Protein AF-A0A3B9BTA6-F1 (afdb_monomer)

Secondary structure (DSSP, 8-state):
-EEEEEE---TTSPPPHHHHTTEEEPTT-SSEEEEETTEEEEEPTT-EEEEETTS-EEEESS----TTHHHHHHHHHHHHHHHHHHHHHH--

Mean predicted aligned error: 11.28 Å

Sequence (92 aa):
MVIKSWKFTGFKSTFPDWVQDNTSKRAGSKKLWVHTQYGEAPARVGEWISINLRGHVDIHSDKPNRGWSKKMMAGSAFAVIVFVLLVTVVAL

Structure (mmCIF, N/CA/C/O backbone):
data_AF-A0A3B9BTA6-F1
#
_entry.id   AF-A0A3B9BTA6-F1
#
loop_
_atom_site.group_PDB
_atom_site.id
_atom_site.type_symbol
_atom_site.label_atom_id
_atom_site.label_alt_id
_atom_site.label_comp_id
_atom_site.label_asym_id
_atom_site.label_entity_id
_atom_site.label_seq_id
_atom_site.pdbx_PDB_ins_code
_atom_site.Cartn_x
_atom_site.Cartn_y
_atom_site.Cartn_z
_atom_site.occupancy
_atom_site.B_iso_or_equiv
_atom_site.auth_seq_id
_atom_site.auth_comp_id
_atom_site.auth_asym_id
_atom_site.auth_atom_id
_atom_site.pdbx_PDB_model_num
ATOM 1 N N . MET A 1 1 ? 6.923 -4.828 -12.573 1.00 61.44 1 MET A N 1
ATOM 2 C CA . MET A 1 1 ? 6.656 -3.499 -13.172 1.00 61.44 1 MET A CA 1
ATOM 3 C C . MET A 1 1 ? 5.380 -2.951 -12.557 1.00 61.44 1 MET A C 1
ATOM 5 O O . MET A 1 1 ? 4.380 -3.658 -12.563 1.00 61.44 1 MET A O 1
ATOM 9 N N . VAL A 1 2 ? 5.442 -1.752 -11.978 1.00 72.44 2 VAL A N 1
ATOM 10 C CA . VAL A 1 2 ? 4.308 -1.099 -11.303 1.00 72.44 2 VAL A CA 1
ATOM 11 C C . VAL A 1 2 ? 3.546 -0.253 -12.317 1.00 72.44 2 VAL A C 1
ATOM 13 O O . VAL A 1 2 ? 4.151 0.606 -12.961 1.00 72.44 2 VAL A O 1
ATOM 16 N N . ILE A 1 3 ? 2.240 -0.488 -12.463 1.00 77.44 3 ILE A N 1
ATOM 17 C CA . ILE A 1 3 ? 1.392 0.307 -13.365 1.00 77.44 3 ILE A CA 1
ATOM 18 C C . ILE A 1 3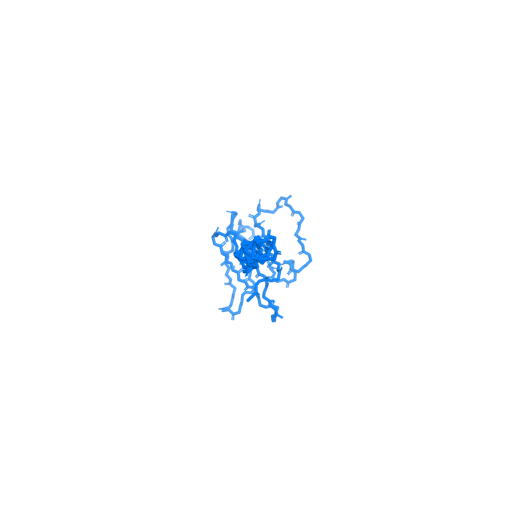 ? 0.971 1.600 -12.658 1.00 77.44 3 ILE A C 1
ATOM 20 O O . ILE A 1 3 ? 1.173 2.717 -13.157 1.00 77.44 3 ILE A O 1
ATOM 24 N N . LYS A 1 4 ? 0.365 1.435 -11.479 1.00 88.75 4 LYS A N 1
ATOM 25 C CA . LYS A 1 4 ? -0.229 2.507 -10.683 1.00 88.75 4 LYS A CA 1
ATOM 26 C C . LYS A 1 4 ? 0.253 2.381 -9.245 1.00 88.75 4 LYS A C 1
ATOM 28 O O . LYS A 1 4 ? 0.504 1.285 -8.751 1.00 88.75 4 LYS A O 1
ATOM 33 N N . SER A 1 5 ? 0.395 3.527 -8.599 1.00 91.38 5 SER A N 1
ATOM 34 C CA . SER A 1 5 ? 0.774 3.635 -7.196 1.00 91.38 5 SER A CA 1
ATOM 35 C C . SER A 1 5 ? -0.036 4.749 -6.558 1.00 91.38 5 SER A C 1
ATOM 37 O O . SER A 1 5 ? -0.168 5.817 -7.163 1.00 91.38 5 SER A O 1
ATOM 39 N N . TRP A 1 6 ? -0.522 4.537 -5.345 1.00 93.06 6 TRP A N 1
ATOM 40 C CA . TRP A 1 6 ? -1.298 5.511 -4.592 1.00 93.06 6 TRP A CA 1
ATOM 41 C C . TRP A 1 6 ? -0.831 5.548 -3.139 1.00 93.06 6 TRP A C 1
ATOM 43 O O . TRP A 1 6 ? -0.518 4.511 -2.563 1.00 93.06 6 TRP A O 1
ATOM 53 N N . LYS A 1 7 ? -0.749 6.746 -2.557 1.00 93.06 7 LYS A N 1
ATOM 54 C CA . LYS A 1 7 ? -0.298 6.935 -1.176 1.00 93.06 7 LYS A CA 1
ATOM 55 C C . LYS A 1 7 ? -1.500 6.937 -0.245 1.00 93.06 7 LYS A C 1
ATOM 57 O O . LYS A 1 7 ? -2.395 7.762 -0.416 1.00 93.06 7 LYS A O 1
ATOM 62 N N . PHE A 1 8 ? -1.483 6.086 0.774 1.00 93.31 8 PHE A N 1
ATOM 63 C CA . PHE A 1 8 ? -2.529 6.074 1.781 1.00 93.31 8 PHE A CA 1
ATOM 64 C C . PHE A 1 8 ? -2.388 7.289 2.704 1.00 93.31 8 PHE A C 1
ATOM 66 O O . PHE A 1 8 ? -1.446 7.401 3.487 1.00 93.31 8 PHE A O 1
ATOM 73 N N . THR A 1 9 ? -3.338 8.219 2.620 1.00 91.88 9 THR A N 1
ATOM 74 C CA . THR A 1 9 ? -3.381 9.447 3.437 1.00 91.88 9 THR A CA 1
ATOM 75 C C . THR A 1 9 ? -4.387 9.361 4.590 1.00 91.88 9 THR A C 1
ATOM 77 O O . THR A 1 9 ? -4.756 10.372 5.189 1.00 91.88 9 THR A O 1
ATOM 80 N N . GLY A 1 10 ? -4.816 8.143 4.934 1.00 89.62 10 GLY A N 1
ATOM 81 C CA . GLY A 1 10 ? -5.914 7.890 5.864 1.00 89.62 10 GLY A CA 1
ATOM 82 C C . GLY A 1 10 ? -7.274 7.883 5.165 1.00 89.62 10 GLY A C 1
ATOM 83 O O . GLY A 1 10 ? -7.376 8.056 3.956 1.00 89.62 10 GLY A O 1
ATOM 84 N N . PHE A 1 11 ? -8.348 7.716 5.936 1.00 89.06 11 PHE A N 1
ATOM 85 C CA . PHE A 1 11 ? -9.727 7.657 5.422 1.00 89.06 11 PHE A CA 1
ATOM 86 C C . PHE A 1 11 ? -10.334 9.036 5.106 1.00 89.06 11 PHE A C 1
ATOM 88 O O . PHE A 1 11 ? -11.544 9.213 5.200 1.00 89.06 11 PHE A O 1
ATOM 95 N N . LYS A 1 12 ? -9.489 10.029 4.810 1.00 82.38 12 LYS A N 1
ATOM 96 C CA . LYS A 1 12 ? -9.901 11.409 4.508 1.00 82.38 12 LYS A CA 1
ATOM 97 C C . LYS A 1 12 ? -9.992 11.682 3.006 1.00 82.38 12 LYS A C 1
ATOM 99 O O . LYS A 1 12 ? -10.573 12.684 2.614 1.00 82.38 12 LYS A O 1
ATOM 104 N N . SER A 1 13 ? -9.369 10.839 2.187 1.00 77.19 13 SER A N 1
ATOM 105 C CA . SER A 1 13 ? -9.297 10.991 0.737 1.00 77.19 13 SER A CA 1
ATOM 106 C C . SER A 1 13 ? -10.235 10.016 0.034 1.00 77.19 13 SER A C 1
ATOM 108 O O . SER A 1 13 ? -10.548 8.949 0.561 1.00 77.19 13 SER A O 1
ATOM 110 N N . THR A 1 14 ? -10.669 10.383 -1.171 1.00 86.88 14 THR A N 1
ATOM 111 C CA . THR A 1 14 ? -11.362 9.460 -2.070 1.00 86.88 14 THR A CA 1
ATOM 112 C C . THR A 1 14 ? -10.385 8.387 -2.535 1.00 86.88 14 THR A C 1
ATOM 114 O O . THR A 1 14 ? -9.278 8.685 -2.995 1.00 86.88 14 THR A O 1
ATOM 117 N N . PHE A 1 15 ? -10.796 7.133 -2.399 1.00 91.25 15 PHE A N 1
ATOM 118 C CA . PHE A 1 15 ? -10.004 5.979 -2.792 1.00 91.25 15 PHE A CA 1
ATOM 119 C C . PHE A 1 15 ? -10.201 5.756 -4.294 1.00 91.25 15 PHE A C 1
ATOM 121 O O . PHE A 1 15 ? -11.342 5.774 -4.750 1.00 91.25 15 PHE A O 1
ATOM 128 N N . PRO A 1 16 ? -9.138 5.541 -5.082 1.00 91.44 16 PRO A N 1
ATOM 129 C CA . PRO A 1 16 ? -9.298 5.093 -6.461 1.00 91.44 16 PRO A CA 1
ATOM 130 C C . PRO A 1 16 ? -10.034 3.751 -6.507 1.00 91.44 16 PRO A C 1
ATOM 132 O O . PRO A 1 16 ? -9.773 2.911 -5.648 1.00 91.44 16 PRO A O 1
ATOM 135 N N . ASP A 1 17 ? -10.857 3.515 -7.529 1.00 93.06 17 ASP A N 1
ATOM 136 C CA . ASP A 1 17 ? -11.664 2.286 -7.661 1.00 93.06 17 ASP A CA 1
ATOM 137 C C . ASP A 1 17 ? -10.813 1.020 -7.496 1.00 93.06 17 ASP A C 1
ATOM 139 O O . ASP A 1 17 ? -11.078 0.184 -6.643 1.00 93.06 17 ASP A O 1
ATOM 143 N N . TRP A 1 18 ? -9.665 0.966 -8.180 1.00 91.19 18 TRP A N 1
ATOM 144 C CA . TRP A 1 18 ? -8.741 -0.169 -8.083 1.00 91.19 18 TRP A CA 1
ATOM 145 C C . TRP A 1 18 ? -8.175 -0.400 -6.672 1.00 91.19 18 TRP A C 1
ATOM 147 O O . TRP A 1 18 ? -7.781 -1.517 -6.352 1.00 91.19 18 TRP A O 1
ATOM 157 N N . VAL A 1 19 ? -8.084 0.638 -5.834 1.00 93.19 19 VAL A N 1
ATOM 158 C CA . VAL A 1 19 ? -7.696 0.484 -4.424 1.00 93.19 19 VAL A CA 1
ATOM 159 C C . VAL A 1 19 ? -8.889 -0.029 -3.629 1.00 93.19 19 VAL A C 1
ATOM 161 O O . VAL A 1 19 ? -8.707 -0.913 -2.803 1.00 93.19 19 VAL A O 1
ATOM 164 N N . GLN A 1 20 ? -10.096 0.486 -3.874 1.00 92.69 20 GLN A N 1
ATOM 165 C CA . GLN A 1 20 ? -11.310 0.032 -3.187 1.00 92.69 20 GLN A CA 1
ATOM 166 C C . GLN A 1 20 ? -11.558 -1.460 -3.420 1.00 92.69 20 GLN A C 1
ATOM 168 O O . GLN A 1 20 ? -11.746 -2.191 -2.457 1.00 92.69 20 GLN A O 1
ATOM 173 N N . ASP A 1 21 ? -11.429 -1.924 -4.663 1.00 93.00 21 ASP A N 1
ATOM 174 C CA . ASP A 1 21 ? -11.633 -3.332 -5.030 1.00 93.00 21 ASP A CA 1
ATOM 175 C C . ASP A 1 21 ? -10.628 -4.286 -4.364 1.00 93.00 21 ASP A C 1
ATOM 177 O O . ASP A 1 21 ? -10.892 -5.474 -4.203 1.00 93.00 21 ASP A O 1
ATOM 181 N N . ASN A 1 22 ? -9.455 -3.772 -3.981 1.00 93.25 22 ASN A N 1
ATOM 182 C CA . ASN A 1 22 ? -8.350 -4.555 -3.424 1.00 93.25 22 ASN A CA 1
ATOM 183 C C . ASN A 1 22 ? -8.067 -4.227 -1.955 1.00 93.25 22 ASN A C 1
ATOM 185 O O . ASN A 1 22 ? -7.014 -4.601 -1.423 1.00 93.25 22 ASN A O 1
ATOM 189 N N . THR A 1 23 ? -8.981 -3.527 -1.280 1.00 93.56 23 THR A N 1
ATOM 190 C CA . THR A 1 23 ? -8.818 -3.189 0.131 1.00 93.56 23 THR A CA 1
ATOM 191 C C . THR A 1 23 ? -10.113 -3.306 0.916 1.00 93.56 23 THR A C 1
ATOM 193 O O . THR A 1 23 ? -11.212 -3.160 0.39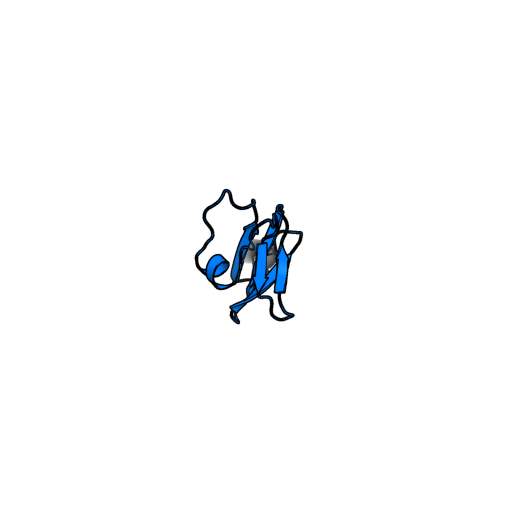7 1.00 93.56 23 THR A O 1
ATOM 196 N N . SER A 1 24 ? -9.977 -3.514 2.221 1.00 92.25 24 SER A N 1
ATOM 197 C CA . SER A 1 24 ? -11.089 -3.496 3.157 1.00 92.25 24 SER A CA 1
ATOM 198 C C . SER A 1 24 ? -10.815 -2.557 4.330 1.00 92.25 24 SER A C 1
ATOM 200 O O . SER A 1 24 ? -9.695 -2.402 4.836 1.00 92.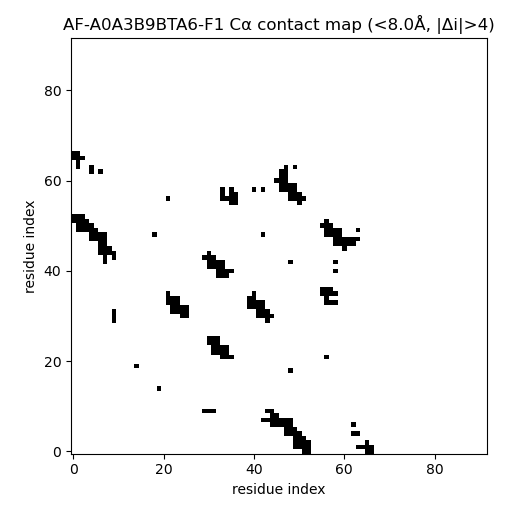25 24 SER A O 1
ATOM 202 N N . LYS A 1 25 ? -11.879 -1.895 4.788 1.00 90.44 25 LYS A N 1
ATOM 203 C CA . LYS A 1 25 ? -11.882 -1.107 6.019 1.00 90.44 25 LYS A CA 1
ATOM 204 C C . LYS A 1 25 ? -12.563 -1.920 7.108 1.00 90.44 25 LYS A C 1
ATOM 206 O O . LYS A 1 25 ? -13.701 -2.345 6.949 1.00 90.44 25 LYS A O 1
ATOM 211 N N . ARG A 1 26 ? -11.890 -2.083 8.245 1.00 90.00 26 ARG A N 1
ATOM 212 C CA . ARG A 1 26 ? -12.462 -2.754 9.419 1.00 90.00 26 ARG A CA 1
ATOM 213 C C . ARG A 1 26 ? -12.916 -1.725 10.447 1.00 90.00 26 ARG A C 1
ATOM 215 O O . ARG A 1 26 ? -12.215 -0.738 10.688 1.00 90.00 26 ARG A O 1
ATOM 222 N N . ALA A 1 27 ? -14.075 -1.958 11.059 1.00 88.19 27 ALA A N 1
ATOM 223 C CA . ALA A 1 27 ? -14.598 -1.101 12.118 1.00 88.19 27 ALA A CA 1
A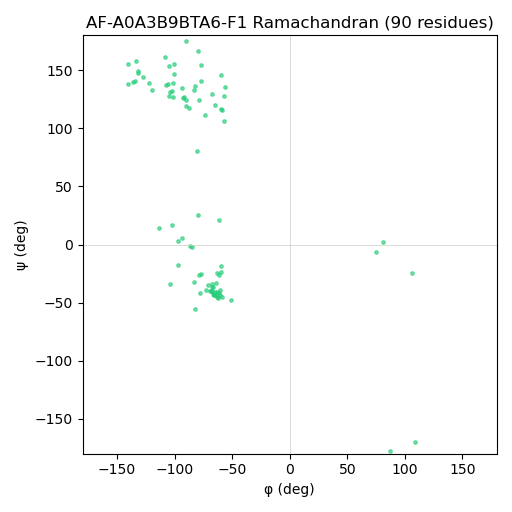TOM 224 C C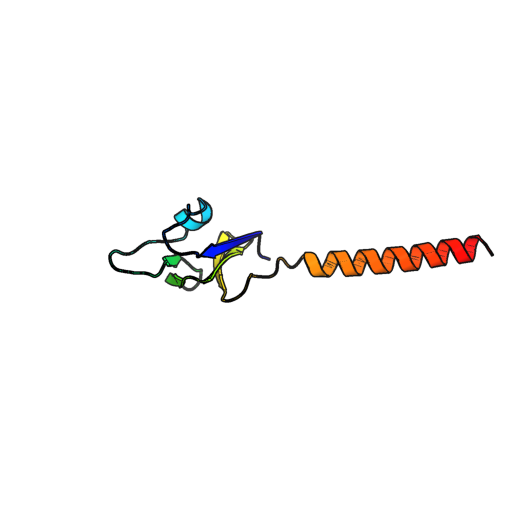 . ALA A 1 27 ? -13.576 -0.973 13.265 1.00 88.19 27 ALA A C 1
ATOM 226 O O . ALA A 1 27 ? -12.928 -1.946 13.645 1.00 88.19 27 ALA A O 1
ATOM 227 N N . GLY A 1 28 ? -13.373 0.248 13.766 1.00 86.25 28 GLY A N 1
ATOM 228 C CA . GLY A 1 28 ? -12.407 0.536 14.834 1.00 86.25 28 GLY A CA 1
ATOM 229 C C . GLY A 1 28 ? -10.925 0.532 14.424 1.00 86.25 28 GLY A C 1
ATOM 230 O O . GLY A 1 28 ? -10.079 0.922 15.226 1.00 86.25 28 GLY A O 1
ATOM 231 N N . SER A 1 29 ? -10.575 0.155 13.187 1.00 87.75 29 SER A N 1
ATOM 232 C CA . SER A 1 29 ? -9.181 0.151 12.728 1.00 87.75 29 SER A CA 1
ATOM 233 C C . SER A 1 29 ? -8.796 1.448 12.018 1.00 87.75 29 SER A C 1
ATOM 235 O O . SER A 1 29 ? -9.497 1.934 11.133 1.00 87.75 29 SER A O 1
ATOM 237 N N . LYS A 1 30 ? -7.620 1.987 12.363 1.00 88.25 30 LYS A N 1
ATOM 238 C CA . LYS A 1 30 ? -6.990 3.109 11.641 1.00 88.25 30 LYS A CA 1
ATOM 239 C C . LYS A 1 30 ? -6.172 2.655 10.425 1.00 88.25 30 LYS A C 1
ATOM 241 O O . LYS A 1 30 ? -5.599 3.496 9.737 1.00 88.25 30 LYS A O 1
ATOM 246 N N . LYS A 1 31 ? -6.081 1.344 10.189 1.00 91.44 31 LYS A N 1
ATOM 247 C CA . LYS A 1 31 ? -5.291 0.744 9.111 1.00 91.44 31 LYS A CA 1
ATOM 248 C C . LYS A 1 31 ? -6.202 0.363 7.950 1.00 91.44 31 LYS A C 1
ATOM 250 O O . LYS A 1 31 ? -7.350 -0.024 8.169 1.00 91.44 31 LYS A O 1
ATOM 255 N N . LEU A 1 32 ? -5.674 0.460 6.738 1.00 92.62 32 LEU A N 1
ATOM 256 C CA . LEU A 1 32 ? -6.332 -0.054 5.543 1.00 92.62 32 LEU A CA 1
ATOM 257 C C . LEU A 1 32 ? -5.848 -1.482 5.304 1.00 92.62 32 LEU A C 1
ATOM 259 O O . LEU A 1 32 ? -4.645 -1.707 5.274 1.00 92.62 32 LEU A O 1
ATOM 263 N N . TRP A 1 33 ? -6.747 -2.447 5.168 1.00 94.38 33 TRP A N 1
ATOM 264 C CA . TRP A 1 33 ? -6.355 -3.833 4.923 1.00 94.38 33 TRP A CA 1
ATOM 265 C C . TRP A 1 33 ? -6.261 -4.054 3.425 1.00 94.38 33 TRP A C 1
ATOM 267 O O . TRP A 1 33 ? -7.238 -3.841 2.720 1.00 94.38 33 TRP A O 1
ATOM 277 N N . VAL A 1 34 ? -5.083 -4.422 2.938 1.00 94.31 34 VAL A N 1
ATOM 278 C CA . VAL A 1 34 ? -4.797 -4.600 1.514 1.00 94.31 34 VAL A CA 1
ATOM 279 C C . VAL A 1 34 ? -4.739 -6.087 1.206 1.00 94.31 34 VAL A C 1
ATOM 281 O O . VAL A 1 34 ? -4.010 -6.823 1.872 1.00 94.31 34 VAL A O 1
ATOM 284 N N . HIS A 1 35 ? -5.491 -6.522 0.198 1.00 94.69 35 HIS A N 1
ATOM 285 C CA . HIS A 1 35 ? -5.527 -7.909 -0.260 1.00 94.69 35 HIS A CA 1
ATOM 286 C C . HIS A 1 35 ? -4.311 -8.179 -1.161 1.00 94.69 35 HIS A C 1
ATOM 288 O O . HIS A 1 35 ? -4.386 -8.101 -2.386 1.00 94.69 35 HIS A O 1
ATOM 294 N N . THR A 1 36 ? -3.149 -8.423 -0.547 1.00 91.75 36 THR A N 1
ATOM 295 C CA . THR A 1 36 ? -1.910 -8.710 -1.285 1.00 91.75 36 THR A CA 1
ATOM 296 C C . THR A 1 36 ? -1.872 -10.161 -1.758 1.00 91.75 36 THR A C 1
ATOM 298 O O . THR A 1 36 ? -2.620 -11.014 -1.278 1.00 91.75 36 THR A O 1
ATOM 301 N N . GLN A 1 37 ? -0.943 -10.477 -2.662 1.00 88.06 37 GLN A N 1
ATOM 302 C CA . GLN A 1 37 ? -0.709 -11.856 -3.116 1.00 88.06 37 GLN A CA 1
ATOM 303 C C . GLN A 1 37 ? -0.303 -12.821 -1.985 1.00 88.06 37 GLN A C 1
ATOM 305 O O . GLN A 1 37 ? -0.499 -14.026 -2.107 1.00 88.06 37 GLN A O 1
ATOM 310 N N . TYR A 1 38 ? 0.253 -12.297 -0.889 1.00 86.94 38 TYR A N 1
ATOM 311 C CA . TYR A 1 38 ? 0.689 -13.076 0.273 1.00 86.94 38 TYR A CA 1
ATOM 312 C C . TYR A 1 38 ? -0.390 -13.159 1.365 1.00 86.94 38 TYR A C 1
ATOM 314 O O . TYR A 1 38 ? -0.131 -13.666 2.454 1.00 86.94 38 TYR A O 1
ATOM 322 N N . GLY A 1 39 ? -1.591 -12.641 1.087 1.00 88.94 39 GLY A N 1
ATOM 323 C CA . GLY A 1 39 ? -2.681 -12.491 2.044 1.00 88.94 39 GLY A CA 1
ATOM 324 C C . GLY A 1 39 ? -2.931 -11.034 2.435 1.00 88.94 39 GLY A C 1
ATOM 325 O O . GLY A 1 39 ? -2.417 -10.091 1.829 1.00 88.94 39 GLY A O 1
ATOM 326 N N . GLU A 1 40 ? -3.761 -10.831 3.453 1.00 91.31 40 GLU A N 1
ATOM 327 C CA . GLU A 1 40 ? -4.122 -9.485 3.894 1.00 91.31 40 GLU A CA 1
ATOM 328 C C . GLU A 1 40 ? -3.035 -8.835 4.748 1.00 91.31 40 GLU A C 1
ATOM 330 O O . GLU A 1 40 ? -2.662 -9.348 5.805 1.00 91.31 40 GLU A O 1
ATOM 335 N N . ALA A 1 41 ? -2.586 -7.653 4.327 1.00 92.81 41 ALA A N 1
ATOM 336 C CA . ALA A 1 41 ? -1.591 -6.866 5.042 1.00 92.81 41 ALA A CA 1
ATOM 337 C C . ALA A 1 41 ? -2.137 -5.470 5.389 1.00 92.81 41 ALA A C 1
ATOM 339 O O . ALA A 1 41 ? -2.818 -4.845 4.573 1.00 92.81 41 ALA A O 1
ATOM 340 N N . PRO A 1 42 ? -1.868 -4.944 6.597 1.00 94.06 42 PRO A N 1
ATOM 341 C CA . PRO A 1 42 ? -2.390 -3.649 6.998 1.00 94.06 42 PRO A CA 1
ATOM 342 C C . PRO A 1 42 ? -1.467 -2.498 6.567 1.00 94.06 42 PRO A C 1
ATOM 344 O O . PRO A 1 42 ? -0.362 -2.362 7.088 1.00 94.06 42 PRO A O 1
ATOM 347 N N . ALA A 1 43 ? -1.965 -1.612 5.707 1.00 92.75 43 ALA A N 1
ATOM 348 C CA . ALA A 1 43 ? -1.313 -0.367 5.322 1.00 92.75 43 ALA A CA 1
ATOM 349 C C . ALA A 1 43 ? -1.554 0.757 6.346 1.00 92.75 43 ALA A C 1
ATOM 351 O O . ALA A 1 43 ? -2.670 0.980 6.841 1.00 92.75 43 ALA A O 1
ATOM 352 N N . ARG A 1 44 ? -0.488 1.496 6.653 1.00 93.31 44 ARG A N 1
ATOM 353 C CA . ARG A 1 44 ? -0.450 2.665 7.538 1.00 93.31 44 ARG A CA 1
ATOM 354 C C . ARG A 1 44 ? -0.438 3.954 6.731 1.00 93.31 44 ARG A C 1
ATOM 356 O O . ARG A 1 44 ? -0.007 4.001 5.582 1.00 93.31 44 ARG A O 1
ATOM 363 N N . VAL A 1 45 ? -0.900 5.032 7.358 1.00 92.44 45 VAL A N 1
ATOM 364 C CA . VAL A 1 45 ? -0.849 6.365 6.749 1.00 92.44 45 VAL A CA 1
ATOM 365 C C . VAL A 1 45 ? 0.597 6.703 6.395 1.00 92.44 45 VAL A C 1
ATOM 367 O O . VAL A 1 45 ? 1.479 6.617 7.245 1.00 92.44 45 VAL A O 1
ATOM 370 N N . GLY A 1 46 ? 0.823 7.098 5.147 1.00 90.38 46 GLY A N 1
ATOM 371 C CA . GLY A 1 46 ? 2.145 7.384 4.603 1.00 90.38 46 GLY A CA 1
ATOM 372 C C . GLY A 1 46 ? 2.665 6.314 3.646 1.00 90.38 46 GLY A C 1
ATOM 373 O O . GLY A 1 46 ? 3.454 6.659 2.768 1.00 90.38 46 GLY A O 1
ATOM 374 N N . GLU A 1 47 ? 2.186 5.075 3.762 1.00 93.81 47 GLU A N 1
ATOM 375 C CA . GLU A 1 47 ? 2.604 3.970 2.900 1.00 93.81 47 GLU A CA 1
ATOM 376 C C . GLU A 1 47 ? 1.952 4.053 1.516 1.00 93.81 47 GLU A C 1
ATOM 378 O O . GLU A 1 47 ? 0.888 4.649 1.311 1.00 93.81 47 GLU A O 1
ATOM 383 N N . TRP A 1 48 ? 2.625 3.456 0.544 1.00 93.12 48 TRP A N 1
ATOM 384 C CA . TRP A 1 48 ? 2.223 3.403 -0.847 1.00 93.12 48 TRP A CA 1
ATOM 385 C C . TRP A 1 48 ? 1.681 2.030 -1.191 1.00 93.12 48 TRP A C 1
ATOM 387 O O . TRP A 1 48 ? 2.316 1.013 -0.944 1.00 93.12 48 TRP A O 1
ATOM 397 N N . ILE A 1 49 ? 0.528 2.019 -1.837 1.00 93.12 49 ILE A N 1
ATOM 398 C CA . ILE A 1 49 ? -0.104 0.829 -2.385 1.00 93.12 49 ILE A CA 1
ATOM 399 C C . ILE A 1 49 ? 0.164 0.843 -3.878 1.00 93.12 49 ILE A C 1
ATOM 401 O O . ILE A 1 49 ? -0.000 1.879 -4.532 1.00 93.12 49 ILE A O 1
ATOM 405 N N . SER A 1 50 ? 0.608 -0.276 -4.431 1.00 92.94 50 SER A N 1
ATOM 406 C CA . SER A 1 50 ? 0.913 -0.381 -5.852 1.00 92.94 50 SER A CA 1
ATOM 407 C C . SER A 1 50 ? 0.288 -1.615 -6.461 1.00 92.94 50 SER A C 1
ATOM 409 O O . SER A 1 50 ? 0.117 -2.612 -5.775 1.00 92.94 50 SER A O 1
ATOM 411 N N . ILE A 1 51 ? -0.058 -1.529 -7.744 1.00 91.50 51 ILE A N 1
ATOM 412 C CA . ILE A 1 51 ? -0.594 -2.652 -8.511 1.00 91.50 51 ILE A CA 1
ATOM 413 C C . ILE A 1 51 ? 0.320 -2.958 -9.696 1.00 91.50 51 ILE A C 1
ATOM 415 O O . ILE A 1 51 ? 0.773 -2.058 -10.425 1.00 91.50 51 ILE A O 1
ATOM 419 N N . ASN A 1 52 ? 0.630 -4.239 -9.869 1.00 89.12 52 ASN A N 1
ATOM 420 C CA . ASN A 1 52 ? 1.476 -4.724 -10.951 1.00 89.12 52 ASN A CA 1
ATOM 421 C C . ASN A 1 52 ? 0.664 -5.082 -12.210 1.00 89.12 52 ASN A C 1
ATOM 423 O O . ASN A 1 52 ? -0.563 -5.048 -12.211 1.00 89.12 52 ASN A O 1
ATOM 427 N N . LEU A 1 53 ? 1.359 -5.447 -13.295 1.00 84.62 53 LEU A N 1
ATOM 428 C CA . LEU A 1 53 ? 0.739 -5.837 -14.576 1.00 84.62 53 LEU A CA 1
ATOM 429 C C . LEU A 1 53 ? -0.200 -7.048 -14.499 1.00 84.62 53 LEU A C 1
ATOM 431 O O . LEU A 1 53 ? -0.996 -7.251 -15.406 1.00 84.62 53 LEU A O 1
ATOM 435 N N . ARG A 1 54 ? -0.099 -7.847 -13.437 1.00 86.19 54 ARG A N 1
ATOM 436 C CA . ARG A 1 54 ? -0.925 -9.034 -13.202 1.00 86.19 54 ARG A CA 1
ATOM 437 C C . ARG A 1 54 ? -2.106 -8.749 -12.273 1.00 86.19 54 ARG A C 1
ATOM 439 O O . ARG A 1 54 ? -2.830 -9.669 -11.925 1.00 86.19 54 ARG A O 1
ATOM 446 N N . GLY A 1 55 ? -2.284 -7.496 -11.852 1.00 85.19 55 GLY A N 1
ATOM 447 C CA . GLY A 1 55 ? -3.337 -7.104 -10.920 1.00 85.19 55 GLY A CA 1
ATOM 448 C C . GLY A 1 55 ? -3.017 -7.370 -9.448 1.00 85.19 55 GLY A C 1
ATOM 449 O O . GLY A 1 55 ? -3.853 -7.077 -8.604 1.00 85.19 55 GLY A O 1
ATOM 450 N N . HIS A 1 56 ? -1.827 -7.874 -9.101 1.00 89.12 56 HIS A N 1
ATOM 451 C CA . HIS A 1 56 ? -1.467 -8.060 -7.693 1.00 89.12 56 HIS A CA 1
ATOM 452 C C . HIS A 1 56 ? -1.083 -6.736 -7.044 1.00 89.12 56 HIS A C 1
ATOM 454 O O . HIS A 1 56 ? -0.380 -5.917 -7.653 1.00 89.12 56 HIS A O 1
ATOM 460 N N . VAL A 1 57 ? -1.515 -6.579 -5.795 1.00 92.44 57 VAL A N 1
ATOM 461 C CA . VAL A 1 57 ? -1.293 -5.386 -4.987 1.00 92.44 57 VAL A CA 1
ATOM 462 C C . VAL A 1 57 ? -0.227 -5.641 -3.925 1.00 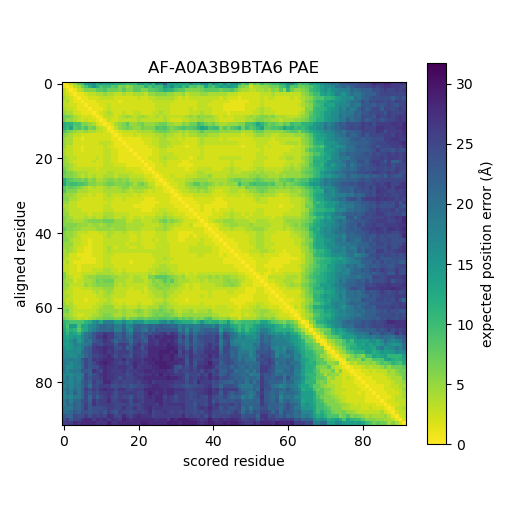92.44 57 VAL A C 1
ATOM 464 O O . VAL A 1 57 ? -0.225 -6.692 -3.291 1.00 92.44 57 VAL A O 1
ATOM 467 N N . ASP A 1 58 ? 0.657 -4.665 -3.724 1.00 91.62 58 ASP A N 1
ATOM 468 C CA . ASP A 1 58 ? 1.701 -4.673 -2.694 1.00 91.62 58 ASP A CA 1
ATOM 469 C C . ASP A 1 58 ? 1.757 -3.331 -1.943 1.00 91.62 58 ASP A C 1
ATOM 471 O O . ASP A 1 58 ? 1.324 -2.289 -2.452 1.00 91.62 58 ASP A O 1
ATOM 475 N N . ILE A 1 59 ? 2.308 -3.368 -0.725 1.00 92.81 59 ILE A N 1
ATOM 476 C CA . ILE A 1 59 ? 2.505 -2.210 0.158 1.00 92.81 59 ILE A CA 1
ATOM 477 C C . ILE A 1 59 ? 3.997 -1.861 0.206 1.00 92.81 59 ILE A C 1
ATOM 479 O O . ILE A 1 59 ? 4.851 -2.736 0.331 1.00 92.81 59 ILE A O 1
ATOM 483 N N . HIS A 1 60 ? 4.314 -0.571 0.144 1.00 91.56 60 HIS A N 1
ATOM 484 C CA . HIS A 1 60 ? 5.674 -0.048 0.171 1.00 91.56 60 HIS A CA 1
ATOM 485 C C . HIS A 1 60 ? 5.777 1.145 1.123 1.00 91.56 60 HIS A C 1
ATOM 487 O O . HIS A 1 60 ? 4.905 2.012 1.132 1.00 91.56 60 HIS A O 1
ATOM 493 N N . SER A 1 61 ? 6.869 1.243 1.879 1.00 89.44 61 SER A N 1
ATOM 494 C CA . SER A 1 61 ? 7.138 2.421 2.719 1.00 89.44 61 SER A CA 1
ATOM 495 C C . SER A 1 61 ? 7.422 3.669 1.878 1.00 89.44 61 SER A C 1
ATOM 497 O O . SER A 1 61 ? 6.970 4.765 2.202 1.00 89.44 61 SER A O 1
ATOM 499 N N . ASP A 1 62 ? 8.108 3.483 0.752 1.00 87.50 62 ASP A N 1
ATOM 500 C CA . ASP A 1 62 ? 8.479 4.541 -0.182 1.00 87.50 62 ASP A CA 1
ATOM 501 C C . ASP A 1 62 ? 7.679 4.460 -1.475 1.00 87.50 62 ASP A C 1
ATOM 503 O O . ASP A 1 62 ? 7.125 3.417 -1.828 1.00 87.50 62 ASP A O 1
ATOM 507 N N . LYS A 1 63 ? 7.645 5.571 -2.220 1.00 86.38 63 LYS A N 1
ATOM 508 C CA . LYS A 1 63 ? 6.980 5.606 -3.522 1.00 86.38 63 LYS A CA 1
ATOM 509 C C . LYS A 1 63 ? 7.636 4.567 -4.437 1.00 86.38 63 LYS A C 1
ATOM 511 O O . LYS A 1 63 ? 8.810 4.731 -4.776 1.00 86.38 63 LYS A O 1
ATOM 516 N N . PRO A 1 64 ? 6.906 3.531 -4.884 1.00 82.19 64 PRO A N 1
ATOM 517 C CA . PRO A 1 64 ? 7.496 2.503 -5.714 1.00 82.19 64 PRO A CA 1
ATOM 518 C C . PRO A 1 64 ? 7.912 3.135 -7.038 1.00 82.19 64 PRO A C 1
ATOM 520 O O . PRO A 1 64 ? 7.102 3.731 -7.756 1.00 82.19 64 PRO A O 1
ATOM 523 N N . ASN A 1 65 ? 9.209 3.052 -7.336 1.00 69.25 65 ASN A N 1
ATOM 524 C CA . ASN A 1 65 ? 9.772 3.636 -8.541 1.00 69.25 65 ASN A CA 1
ATOM 525 C C . ASN A 1 65 ? 9.082 3.020 -9.764 1.00 69.25 65 ASN A C 1
ATOM 527 O O . ASN A 1 65 ? 9.241 1.832 -10.057 1.00 69.25 65 ASN A O 1
ATOM 531 N N . ARG A 1 66 ? 8.354 3.844 -10.531 1.00 62.47 66 ARG A N 1
ATOM 532 C CA . ARG A 1 66 ? 8.068 3.537 -11.935 1.00 62.47 66 ARG A CA 1
ATOM 533 C C . ARG A 1 66 ? 9.429 3.357 -12.591 1.00 62.47 66 ARG A C 1
ATOM 535 O O . ARG A 1 66 ? 10.129 4.342 -12.798 1.00 62.47 66 ARG A O 1
ATOM 542 N N . GLY A 1 67 ? 9.814 2.122 -12.899 1.00 52.41 67 GLY A N 1
ATOM 543 C CA . GLY A 1 67 ? 11.109 1.758 -13.492 1.00 52.41 67 GLY A CA 1
ATOM 544 C C . GLY A 1 67 ? 11.404 2.360 -14.877 1.00 52.41 67 GLY A C 1
ATOM 545 O O . GLY A 1 67 ? 12.230 1.823 -15.605 1.00 52.41 67 GLY A O 1
ATOM 546 N N . TRP A 1 68 ? 10.741 3.455 -15.251 1.00 47.34 68 TRP A N 1
ATOM 547 C CA . TRP A 1 68 ? 10.892 4.156 -16.517 1.00 47.34 68 TRP A CA 1
ATOM 548 C C . TRP A 1 68 ? 11.697 5.459 -16.384 1.00 47.34 68 TR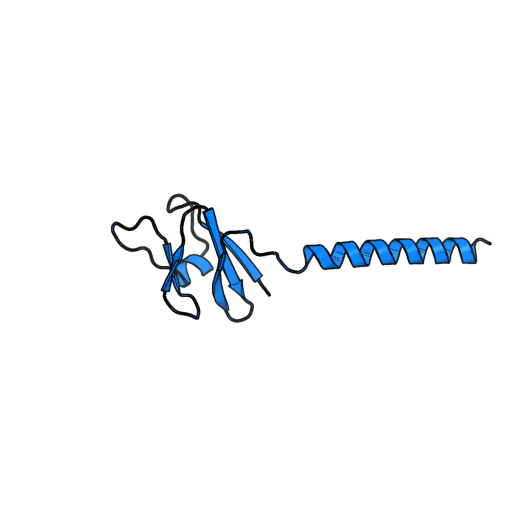P A C 1
ATOM 550 O O . TRP A 1 68 ? 12.487 5.775 -17.269 1.00 47.34 68 TRP A O 1
ATOM 560 N N . SER A 1 69 ? 11.594 6.193 -15.269 1.00 47.44 69 SER A N 1
ATOM 561 C CA . SER A 1 69 ? 12.212 7.529 -15.165 1.00 47.44 69 SER A CA 1
ATOM 562 C C . SER A 1 69 ? 13.744 7.509 -15.255 1.00 47.44 69 SER A C 1
ATOM 564 O O . SER A 1 69 ? 14.327 8.402 -15.860 1.00 47.44 69 SER A O 1
ATOM 566 N N . LYS A 1 70 ? 14.409 6.459 -14.753 1.00 45.97 70 LYS A N 1
ATOM 567 C CA . LYS A 1 70 ? 15.874 6.324 -14.872 1.00 45.97 70 LYS A CA 1
ATOM 568 C C . LYS A 1 70 ? 16.361 5.877 -16.256 1.00 45.97 70 LYS A C 1
ATOM 570 O O . LYS A 1 70 ? 17.494 6.183 -16.607 1.00 45.97 70 LYS A O 1
ATOM 575 N N . LYS A 1 71 ? 15.543 5.175 -17.051 1.00 45.25 71 LYS A N 1
ATOM 576 C CA . LYS A 1 71 ? 15.981 4.655 -18.362 1.00 45.25 71 LYS A CA 1
ATOM 577 C C . LYS A 1 71 ? 15.887 5.696 -19.479 1.00 45.25 71 LYS A C 1
ATOM 579 O O . LYS A 1 71 ? 16.732 5.690 -20.367 1.00 45.25 71 LYS A O 1
ATOM 584 N N . MET A 1 72 ? 14.919 6.614 -19.420 1.00 51.84 72 MET A N 1
ATOM 585 C CA . MET A 1 72 ? 14.779 7.654 -20.450 1.00 51.84 72 MET A CA 1
ATOM 586 C C . MET A 1 72 ? 15.867 8.732 -20.378 1.00 51.84 72 MET A C 1
ATOM 588 O O . MET A 1 72 ? 16.379 9.115 -21.423 1.00 51.84 72 MET A O 1
ATOM 592 N N . MET A 1 73 ? 16.284 9.159 -19.179 1.00 50.50 73 MET A N 1
ATOM 593 C CA . MET A 1 73 ? 17.339 10.178 -19.042 1.00 50.50 73 MET A CA 1
ATOM 594 C C . MET A 1 73 ? 18.716 9.689 -19.515 1.00 50.50 73 MET A C 1
ATOM 596 O O . MET A 1 73 ? 19.466 10.449 -20.120 1.00 50.50 73 MET A O 1
ATOM 600 N N . ALA A 1 74 ? 19.046 8.416 -19.276 1.00 53.16 74 ALA A N 1
ATOM 601 C CA . ALA A 1 74 ? 20.308 7.846 -19.746 1.00 53.16 74 ALA A CA 1
ATOM 602 C C . ALA A 1 74 ? 20.339 7.706 -21.281 1.00 53.16 74 ALA A C 1
ATOM 604 O O . ALA A 1 74 ? 21.348 8.018 -21.908 1.00 53.16 74 ALA A O 1
ATOM 605 N N . GLY A 1 75 ? 19.220 7.294 -21.894 1.00 54.41 75 GLY A N 1
ATOM 606 C CA . GLY A 1 75 ? 19.114 7.159 -23.350 1.00 54.41 75 GLY A CA 1
ATOM 607 C C . GLY A 1 75 ? 19.180 8.497 -24.092 1.00 54.41 75 GLY A C 1
ATOM 608 O O . GLY A 1 75 ? 19.852 8.593 -25.117 1.00 54.41 75 GLY A O 1
ATOM 609 N N . SER A 1 76 ? 18.545 9.546 -23.557 1.00 59.88 76 SER A N 1
ATOM 610 C CA . SER A 1 76 ? 18.571 10.876 -24.178 1.00 59.88 76 SER A CA 1
ATOM 611 C C . SE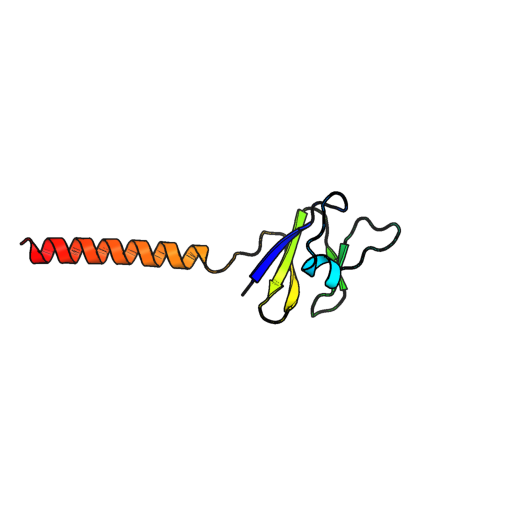R A 1 76 ? 19.956 11.524 -24.125 1.00 59.88 76 SER A C 1
ATOM 613 O O . SER A 1 76 ? 20.381 12.125 -25.105 1.00 59.88 76 SER A O 1
ATOM 615 N N . ALA A 1 77 ? 20.685 11.377 -23.013 1.00 60.47 77 ALA A N 1
ATOM 616 C CA . ALA A 1 77 ? 22.027 11.945 -22.876 1.00 60.47 77 ALA A CA 1
ATOM 617 C C . ALA A 1 77 ? 23.030 11.309 -23.856 1.00 60.47 77 ALA A C 1
ATOM 619 O O . ALA A 1 77 ? 23.820 12.018 -24.477 1.00 60.47 77 ALA A O 1
ATOM 620 N N . PHE A 1 78 ? 22.959 9.988 -24.054 1.00 70.56 78 PHE A N 1
ATOM 621 C CA . PHE A 1 78 ? 23.811 9.287 -25.017 1.00 70.56 78 PHE A CA 1
ATOM 622 C C . PHE A 1 78 ? 23.515 9.699 -26.468 1.00 70.56 78 PHE A C 1
ATOM 624 O O . PHE A 1 78 ? 24.442 9.966 -27.230 1.00 70.56 78 PHE A O 1
ATOM 631 N N . ALA A 1 79 ? 22.235 9.817 -26.839 1.00 74.69 79 ALA A N 1
ATOM 632 C CA . ALA A 1 79 ? 21.838 10.228 -28.186 1.00 74.69 79 ALA A CA 1
ATOM 633 C C . ALA A 1 79 ? 22.345 11.636 -28.549 1.00 74.69 79 ALA A C 1
ATOM 635 O O . ALA A 1 79 ? 22.805 11.851 -29.668 1.00 74.69 79 ALA A O 1
ATOM 636 N N . VAL A 1 80 ? 22.321 12.576 -27.596 1.00 80.62 80 VAL A N 1
ATOM 637 C CA . VAL A 1 80 ? 22.843 13.937 -27.802 1.00 80.62 80 VAL A CA 1
ATOM 638 C C . VAL A 1 80 ? 24.358 13.928 -28.013 1.00 80.62 80 VAL A C 1
ATOM 640 O O . VAL A 1 80 ? 24.841 14.590 -28.925 1.00 80.62 80 VAL A O 1
ATOM 643 N N . ILE A 1 81 ? 25.110 13.152 -27.226 1.00 81.19 81 ILE A N 1
ATOM 644 C CA . ILE A 1 81 ? 26.573 13.061 -27.366 1.00 81.19 81 ILE A CA 1
ATOM 645 C C . ILE A 1 81 ? 26.958 12.490 -28.736 1.00 81.19 81 ILE A C 1
ATOM 647 O O . ILE A 1 81 ? 27.812 13.059 -29.414 1.00 81.19 81 ILE A O 1
ATOM 651 N N . VAL A 1 82 ? 26.309 11.403 -29.168 1.00 82.00 82 VAL A N 1
ATOM 652 C CA . VAL A 1 82 ? 26.561 10.791 -30.484 1.00 82.00 82 VAL A CA 1
ATOM 653 C C . VAL A 1 82 ? 26.201 11.749 -31.618 1.00 82.00 82 VAL A C 1
ATOM 655 O O . VAL A 1 82 ? 26.951 11.859 -32.583 1.00 82.00 82 VAL A O 1
ATOM 658 N N . PHE A 1 83 ? 25.087 12.472 -31.498 1.00 84.50 83 PHE A N 1
ATOM 659 C CA . PHE A 1 83 ? 24.679 13.447 -32.505 1.00 84.50 83 PHE A CA 1
ATOM 660 C C . PHE A 1 83 ? 25.684 14.598 -32.634 1.00 84.50 83 PHE A C 1
ATOM 662 O O . PHE A 1 83 ? 26.075 14.938 -33.746 1.00 84.50 83 PHE A O 1
ATOM 669 N N . VAL A 1 84 ? 26.160 15.153 -31.514 1.00 85.25 84 VAL A N 1
ATOM 670 C CA . VAL A 1 84 ? 27.193 16.203 -31.524 1.00 85.25 84 VAL A CA 1
ATOM 671 C C . VAL A 1 84 ? 28.487 15.696 -32.163 1.00 85.25 84 VAL A C 1
ATOM 673 O O . VAL A 1 84 ? 29.051 16.398 -32.994 1.00 85.25 84 VAL A O 1
ATOM 676 N N . LEU A 1 85 ? 28.915 14.472 -31.836 1.00 81.81 85 LEU A N 1
ATOM 677 C CA . LEU A 1 85 ? 30.091 13.829 -32.436 1.00 81.81 85 LEU A CA 1
ATOM 678 C C . LEU A 1 85 ? 29.951 13.618 -33.949 1.00 81.81 85 LEU A C 1
ATOM 680 O O . LEU A 1 85 ? 30.900 13.836 -34.694 1.00 81.81 85 LEU A O 1
ATOM 684 N N . LEU A 1 86 ? 28.776 13.199 -34.418 1.00 81.94 86 LEU A N 1
ATOM 685 C CA . LEU A 1 86 ? 28.521 13.032 -35.850 1.00 81.94 86 LEU A CA 1
ATOM 686 C C . LEU A 1 86 ? 28.544 14.372 -36.586 1.00 81.94 86 LEU A C 1
ATOM 688 O O . LEU A 1 86 ? 29.137 14.464 -37.657 1.00 81.94 86 LEU A O 1
ATOM 692 N N . VAL A 1 87 ? 27.941 15.415 -36.008 1.00 82.44 87 VAL A N 1
ATOM 693 C CA . VAL A 1 87 ? 27.958 16.760 -36.598 1.00 82.44 87 VAL A CA 1
ATOM 694 C C . VAL A 1 87 ? 29.382 17.306 -36.673 1.00 82.44 87 VAL A C 1
ATOM 696 O O . VAL A 1 87 ? 29.753 17.846 -37.709 1.00 82.44 87 VAL A O 1
ATOM 699 N N . THR A 1 88 ? 30.204 17.144 -35.632 1.00 78.19 88 THR A N 1
ATOM 700 C CA . THR A 1 88 ? 31.597 17.616 -35.671 1.00 78.19 88 THR A CA 1
ATOM 701 C C . THR A 1 88 ? 32.468 16.840 -36.651 1.00 78.19 88 THR A C 1
ATOM 703 O O . THR A 1 88 ? 33.330 17.451 -37.266 1.00 78.19 88 THR A O 1
ATOM 706 N N . VAL A 1 89 ? 32.247 15.535 -36.835 1.00 80.75 89 VAL A N 1
ATOM 707 C CA . VAL A 1 89 ? 32.993 14.734 -37.826 1.00 80.75 89 VAL A CA 1
ATOM 708 C C . VAL A 1 89 ? 32.603 15.085 -39.264 1.00 80.75 89 VAL A C 1
ATOM 710 O O . VAL A 1 89 ? 33.459 15.059 -40.135 1.00 80.75 89 VAL A O 1
ATOM 713 N N . VAL A 1 90 ? 31.335 15.418 -39.527 1.00 70.19 90 VAL A N 1
ATOM 714 C CA . VAL A 1 90 ? 30.875 15.835 -40.869 1.00 70.19 90 VAL A CA 1
ATOM 715 C C . VAL A 1 90 ? 31.234 17.295 -41.178 1.00 70.19 90 VAL A C 1
ATOM 717 O O . VAL A 1 90 ? 31.354 17.662 -42.342 1.00 70.19 90 VAL A O 1
ATOM 720 N N . ALA A 1 91 ? 31.383 18.137 -40.153 1.00 67.12 91 ALA A N 1
ATOM 721 C CA . ALA A 1 91 ? 31.756 19.544 -40.299 1.00 67.12 91 ALA A CA 1
ATOM 722 C C . ALA A 1 91 ? 33.279 19.797 -40.351 1.00 67.12 91 ALA A C 1
ATOM 724 O O . ALA A 1 91 ? 33.676 20.957 -40.476 1.00 67.12 91 ALA A O 1
ATOM 725 N N . LEU A 1 92 ? 34.108 18.750 -40.231 1.00 52.62 92 LEU A N 1
ATOM 726 C CA . LEU A 1 92 ? 35.569 18.785 -40.389 1.00 52.62 92 LEU A CA 1
ATOM 727 C C . LEU A 1 92 ? 35.962 18.372 -41.815 1.00 52.62 92 LEU A C 1
ATOM 729 O O . LEU A 1 92 ? 36.878 19.017 -42.369 1.00 52.62 92 LEU A O 1
#

Solvent-accessible surface area (backbone atoms only — not comparable to full-atom values): 5562 Å² total; per-residue (Å²): 112,58,76,50,74,47,68,38,77,51,95,83,60,89,72,54,67,77,52,52,81,40,41,49,80,52,90,96,53,90,42,43,34,31,56,28,83,91,43,80,44,75,44,49,70,65,25,21,40,33,30,34,88,86,70,46,34,50,81,34,80,55,82,78,73,55,86,54,70,73,57,55,58,57,53,54,56,52,52,51,54,53,50,54,53,52,52,55,64,74,73,105

Radius of gyration: 20.77 Å; Cα contacts (8 Å, |Δi|>4): 127; chains: 1; bounding box: 50×33×56 Å

pLDDT: mean 82.4, std 13.95, range [45.25, 94.69]

Nearest PDB structures (foldseek):
  6n45-assembly1_B  TM=3.401E-01  e=3.263E+00  Homo sapiens
  4v61-assembly1_BI  TM=2.794E-01  e=7.341E-01  Spinacia oleracea
  1b50-assembly1_B  TM=2.730E-01  e=5.468E+00  Homo sapiens

Foldseek 3Di:
DWDDKDAAQWPPDDDDPLQ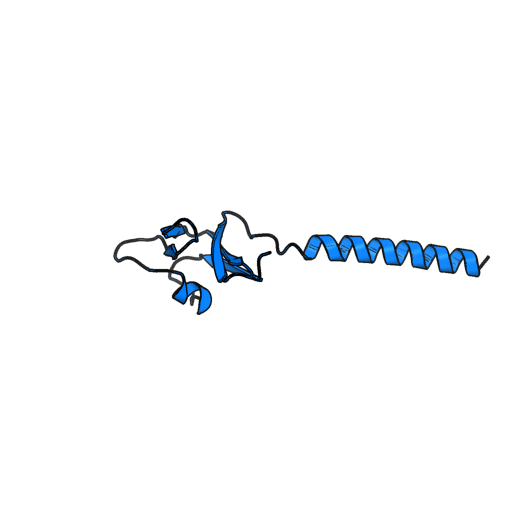VVQWDDDPPDRWIWGQAPVGTDTHHHQWMWTADPVRGIDIGNDTPDPVPPVVVVVVVVVVVVVVVVVVVVVVD